Protein AF-A0A453N9N8-F1 (afdb_monomer_lite)

Sequence (48 aa):
MLWKPLAPIYPKVVQNVAEGLTFEETKEMRNKGLHSPPLMKLSKLEYF

Organism: Aegilops tauschii subsp. strangulata (NCBI:txid200361)

Foldseek 3Di:
DDDDPDPPPPPPPDDCAPPPDDNVVRVVVVVVVVPDDDPDDDDDPPDD

Structure (mmCIF, N/CA/C/O backbone):
data_AF-A0A453N9N8-F1
#
_entry.id   AF-A0A453N9N8-F1
#
loop_
_atom_site.group_PDB
_atom_site.id
_atom_site.type_symbol
_atom_site.label_atom_id
_atom_site.label_alt_id
_atom_site.label_comp_id
_atom_site.label_asym_id
_atom_site.label_entity_id
_atom_site.label_seq_id
_atom_site.pdbx_PDB_ins_code
_atom_site.Cartn_x
_atom_site.Cartn_y
_atom_site.Cartn_z
_atom_site.occupancy
_atom_site.B_iso_or_equiv
_atom_site.auth_seq_id
_atom_site.auth_comp_id
_atom_site.auth_asym_id
_atom_site.auth_atom_id
_atom_site.pdbx_PDB_model_num
ATOM 1 N N . MET A 1 1 ? -33.491 -9.699 -28.406 1.00 60.53 1 MET A N 1
ATOM 2 C CA . MET A 1 1 ? -33.354 -9.940 -26.953 1.00 60.53 1 MET A CA 1
ATOM 3 C C . MET A 1 1 ? -31.868 -10.053 -26.634 1.00 60.53 1 MET A C 1
ATOM 5 O O . MET A 1 1 ? -31.267 -11.043 -27.015 1.00 60.53 1 MET A O 1
ATOM 9 N N . LEU A 1 2 ? -31.257 -9.032 -26.024 1.00 71.06 2 LEU A N 1
ATOM 10 C CA . LEU A 1 2 ? -29.891 -9.113 -25.487 1.00 71.06 2 LEU A CA 1
ATOM 11 C C . LEU A 1 2 ? -29.994 -8.926 -23.975 1.00 71.06 2 LEU A C 1
ATOM 13 O O . LEU A 1 2 ? -29.956 -7.805 -23.473 1.00 71.06 2 LEU A O 1
ATOM 17 N N . TRP A 1 3 ? -30.184 -10.022 -23.251 1.00 71.62 3 TRP A N 1
ATOM 18 C CA . TRP A 1 3 ? -29.937 -9.993 -21.819 1.00 71.62 3 TRP A CA 1
ATOM 19 C C . TRP A 1 3 ? -28.431 -9.787 -21.627 1.00 71.62 3 TRP A C 1
ATOM 21 O O . TRP A 1 3 ? -27.631 -10.623 -22.043 1.00 71.62 3 TRP A O 1
ATOM 31 N N . LYS A 1 4 ? -28.040 -8.635 -21.077 1.00 70.00 4 LYS A N 1
ATOM 32 C CA . LYS A 1 4 ? -26.677 -8.404 -20.598 1.00 70.00 4 LYS A CA 1
ATOM 33 C C . LYS A 1 4 ? -26.711 -8.601 -19.085 1.00 70.00 4 LYS A C 1
ATOM 35 O O . LYS A 1 4 ? -27.420 -7.835 -18.427 1.00 70.00 4 LYS A O 1
ATOM 40 N N . PRO A 1 5 ? -26.018 -9.608 -18.525 1.00 73.56 5 PRO A N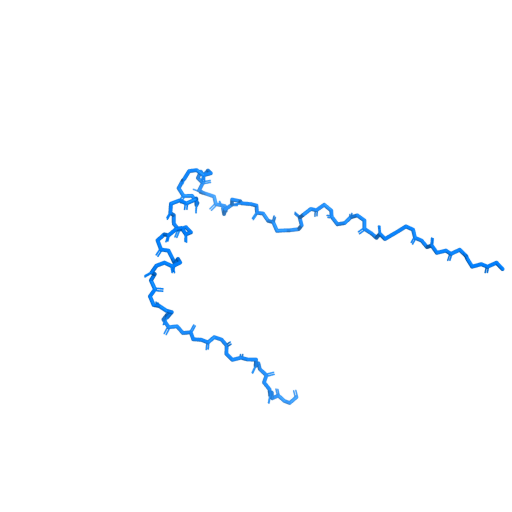 1
ATOM 41 C CA . PRO A 1 5 ? -25.930 -9.728 -17.080 1.00 73.56 5 PRO A CA 1
ATOM 42 C C . PRO A 1 5 ? -25.283 -8.458 -16.519 1.00 73.56 5 PRO A C 1
ATOM 44 O O . PRO A 1 5 ? -24.387 -7.879 -17.141 1.00 73.56 5 PRO A O 1
ATOM 47 N N . LEU A 1 6 ? -25.762 -8.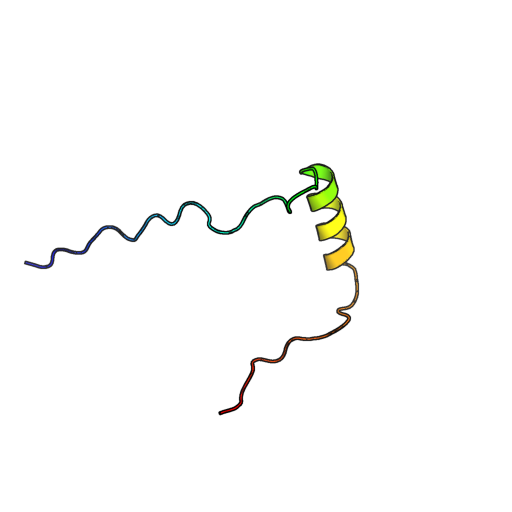008 -15.359 1.00 72.12 6 LEU A N 1
ATOM 48 C CA . LEU A 1 6 ? -25.108 -6.941 -14.611 1.00 72.12 6 LEU A CA 1
ATOM 49 C C . LEU A 1 6 ? -23.648 -7.356 -14.395 1.00 72.12 6 LEU A C 1
ATOM 51 O O . LEU A 1 6 ? -23.395 -8.517 -14.059 1.00 72.12 6 LEU A O 1
ATOM 55 N N . ALA A 1 7 ? -22.700 -6.443 -14.631 1.00 72.00 7 ALA A N 1
ATOM 56 C CA . ALA A 1 7 ? -21.289 -6.741 -14.420 1.00 72.00 7 ALA A CA 1
ATOM 57 C C . ALA A 1 7 ? -21.115 -7.346 -13.017 1.00 72.00 7 ALA A C 1
ATOM 59 O O . ALA A 1 7 ? -21.722 -6.825 -12.073 1.00 72.00 7 ALA A O 1
ATOM 60 N N . PRO A 1 8 ? -20.346 -8.440 -12.868 1.00 73.12 8 PRO A N 1
ATOM 61 C CA . PRO A 1 8 ? -20.108 -9.022 -11.560 1.00 73.12 8 PRO A CA 1
ATOM 62 C C . PRO A 1 8 ? -19.584 -7.921 -10.640 1.00 73.12 8 PRO A C 1
ATOM 64 O O . PRO A 1 8 ? -18.540 -7.317 -10.892 1.00 73.12 8 PRO A O 1
ATOM 67 N N . ILE A 1 9 ? -20.350 -7.619 -9.591 1.00 64.50 9 ILE A N 1
ATOM 68 C CA . ILE A 1 9 ? -19.875 -6.769 -8.510 1.00 64.50 9 ILE A CA 1
ATOM 69 C C . ILE A 1 9 ? -18.842 -7.632 -7.807 1.00 64.50 9 ILE A C 1
ATOM 71 O O . ILE A 1 9 ? -19.208 -8.519 -7.046 1.00 64.50 9 ILE A O 1
ATOM 75 N N . TYR A 1 10 ? -17.566 -7.434 -8.121 1.00 66.31 10 TYR A N 1
ATOM 76 C CA . TYR A 1 10 ? -16.491 -8.038 -7.354 1.00 66.31 10 TYR A CA 1
ATOM 77 C C . TYR A 1 10 ? -16.426 -7.277 -6.026 1.00 66.31 10 TYR A C 1
A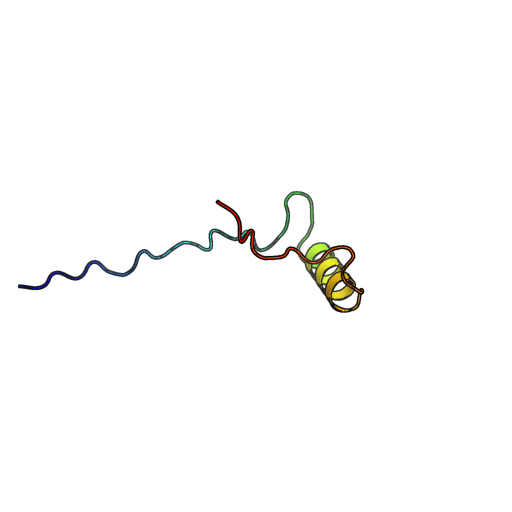TOM 79 O O . TYR A 1 10 ? -15.920 -6.147 -6.018 1.00 66.31 10 TYR A O 1
ATOM 87 N N . PRO A 1 11 ? -16.939 -7.818 -4.897 1.00 64.56 11 PRO A N 1
ATOM 88 C CA . PRO A 1 11 ? -16.544 -7.287 -3.602 1.00 64.56 11 PRO A CA 1
ATOM 89 C C . PRO A 1 11 ? -15.018 -7.316 -3.596 1.00 64.56 11 PRO A C 1
ATOM 91 O O . PRO A 1 11 ? -14.432 -8.330 -3.970 1.00 64.56 11 PRO A O 1
ATOM 94 N N . LYS A 1 12 ? -14.401 -6.162 -3.321 1.00 65.38 12 LYS A N 1
ATOM 95 C CA . LYS A 1 12 ? -12.968 -5.894 -3.507 1.00 65.38 12 LYS A CA 1
ATOM 96 C C . LYS A 1 12 ? -12.141 -7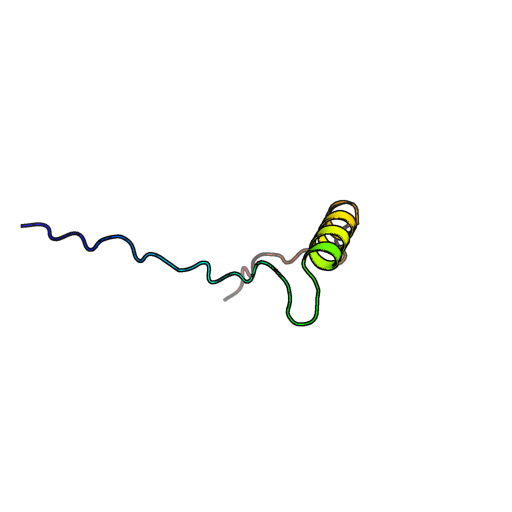.113 -3.078 1.00 65.38 12 LYS A C 1
ATOM 98 O O . LYS A 1 12 ? -11.930 -7.324 -1.892 1.00 65.38 12 LYS A O 1
ATOM 103 N N . VAL A 1 13 ? -11.695 -7.912 -4.053 1.00 66.44 13 VAL A N 1
ATOM 104 C CA . VAL A 1 13 ? -10.919 -9.148 -3.817 1.00 66.44 13 VAL A CA 1
ATOM 105 C C . VAL A 1 13 ? -9.563 -8.813 -3.188 1.00 66.44 13 VAL A C 1
ATOM 107 O O . VAL A 1 13 ? -8.924 -9.639 -2.548 1.00 66.44 13 VAL A O 1
ATOM 110 N N . VAL A 1 14 ? -9.140 -7.559 -3.338 1.00 69.31 14 VAL A N 1
ATOM 111 C CA . VAL A 1 14 ? -7.929 -7.021 -2.742 1.00 69.31 14 VAL A CA 1
ATOM 112 C C . VAL A 1 14 ? -8.228 -6.576 -1.314 1.00 69.31 14 VAL A C 1
ATOM 114 O O . VAL A 1 14 ? -8.954 -5.603 -1.094 1.00 69.31 14 VAL A O 1
ATOM 117 N N . GLN A 1 15 ? -7.646 -7.283 -0.349 1.00 75.38 15 GLN A N 1
ATOM 118 C CA . GLN A 1 15 ? -7.645 -6.867 1.049 1.00 75.38 15 GLN A CA 1
ATOM 119 C C . GLN A 1 15 ? -6.943 -5.500 1.175 1.00 75.38 15 GLN A C 1
ATOM 121 O O . GLN A 1 15 ? -5.859 -5.289 0.632 1.00 75.38 15 GLN A O 1
ATOM 126 N N . ASN A 1 16 ? -7.570 -4.547 1.873 1.00 80.50 16 ASN A N 1
ATOM 127 C CA . ASN A 1 16 ? -7.011 -3.196 2.057 1.00 80.50 16 ASN A CA 1
ATOM 128 C C . ASN A 1 16 ? -5.858 -3.156 3.070 1.00 80.50 16 ASN A C 1
ATOM 130 O O . ASN A 1 16 ? -5.084 -2.201 3.087 1.00 80.50 16 ASN A O 1
ATOM 134 N N . VAL A 1 17 ? -5.806 -4.157 3.943 1.00 86.88 17 VAL A N 1
ATOM 135 C CA . VAL A 1 17 ? -4.870 -4.291 5.054 1.00 86.88 17 VAL A CA 1
ATOM 136 C C . VAL A 1 17 ? -4.294 -5.690 4.942 1.00 86.88 17 VAL A C 1
ATOM 138 O O . VAL A 1 17 ? -5.051 -6.639 4.745 1.00 86.88 17 VAL A O 1
ATOM 141 N N . ALA A 1 18 ? -2.969 -5.798 4.994 1.00 84.25 18 ALA A N 1
ATOM 142 C CA . ALA A 1 18 ? -2.314 -7.096 4.984 1.00 84.25 18 ALA A CA 1
ATOM 143 C C . ALA A 1 18 ? -2.650 -7.855 6.275 1.00 84.25 18 ALA A C 1
ATOM 145 O O . ALA A 1 18 ? -2.812 -7.249 7.335 1.00 84.25 18 ALA A O 1
ATOM 146 N N . GLU A 1 19 ? -2.744 -9.179 6.190 1.00 85.69 19 GLU A N 1
ATOM 147 C CA . GLU A 1 19 ? -2.993 -10.016 7.361 1.00 85.69 19 GLU A CA 1
ATOM 148 C C . GLU A 1 19 ? -1.934 -9.761 8.446 1.00 85.69 19 GLU A C 1
ATOM 150 O O . GLU A 1 19 ? -0.734 -9.728 8.173 1.00 85.69 19 GLU A O 1
ATOM 155 N N . GLY A 1 20 ? -2.392 -9.539 9.680 1.00 87.31 20 GLY A N 1
ATOM 156 C CA . GLY A 1 20 ? -1.523 -9.275 10.829 1.00 87.31 20 GLY A CA 1
ATOM 157 C C . GLY A 1 20 ? -1.040 -7.829 10.988 1.00 87.31 20 GLY A C 1
ATOM 158 O O . GLY A 1 20 ? -0.344 -7.561 11.962 1.00 87.31 20 GLY A O 1
ATOM 159 N N . LEU A 1 21 ? -1.411 -6.898 10.098 1.00 89.12 21 LEU A N 1
ATOM 160 C CA . LEU A 1 21 ? -1.134 -5.466 10.267 1.00 89.12 21 LEU A CA 1
ATOM 161 C C . LEU A 1 21 ? -2.396 -4.685 10.637 1.00 89.12 21 LEU A C 1
ATOM 163 O O . LEU A 1 21 ? -3.511 -5.024 10.242 1.00 89.12 21 LEU A O 1
ATOM 167 N N . THR A 1 22 ? -2.214 -3.574 11.344 1.00 93.38 22 THR A N 1
ATOM 168 C CA . THR A 1 22 ? -3.253 -2.551 11.482 1.00 93.38 22 THR A CA 1
ATOM 169 C C . THR A 1 22 ? -3.319 -1.656 10.237 1.00 93.38 22 THR A C 1
ATOM 171 O O . THR A 1 22 ? -2.430 -1.635 9.374 1.00 93.38 22 THR A O 1
ATOM 174 N N . PHE A 1 23 ? -4.400 -0.881 10.120 1.00 89.81 23 PHE A N 1
ATOM 175 C CA . PHE A 1 23 ? -4.584 0.061 9.013 1.00 89.81 23 PHE A CA 1
ATOM 176 C C . PHE A 1 23 ? -3.494 1.147 8.973 1.00 89.81 23 PHE A C 1
ATOM 178 O O . PHE A 1 23 ? -3.024 1.517 7.895 1.00 89.81 23 PHE A O 1
ATOM 185 N N . GLU A 1 24 ? -3.075 1.641 10.139 1.00 93.25 24 GLU A N 1
ATOM 186 C CA . GLU A 1 24 ? -2.067 2.699 10.257 1.00 93.25 24 GLU A CA 1
ATOM 187 C C . GLU A 1 24 ? -0.680 2.200 9.845 1.00 93.25 24 GLU A C 1
ATOM 189 O O . GLU A 1 24 ? -0.037 2.821 8.996 1.00 93.25 24 GLU A O 1
ATOM 194 N N . GLU A 1 25 ? -0.276 1.026 10.336 1.00 93.56 25 GLU A N 1
ATOM 195 C CA . GLU A 1 25 ? 0.990 0.380 9.967 1.00 93.56 25 GLU A CA 1
ATOM 196 C C . GLU A 1 25 ? 1.044 0.078 8.466 1.00 93.56 25 GLU A C 1
ATOM 198 O O . GLU A 1 25 ? 2.046 0.348 7.803 1.00 93.56 25 GLU A O 1
ATOM 203 N N . THR A 1 26 ? -0.061 -0.409 7.889 1.00 93.12 26 THR A N 1
ATOM 204 C CA . THR A 1 26 ? -0.155 -0.658 6.442 1.00 93.12 26 THR A CA 1
ATOM 205 C C . THR A 1 26 ? 0.061 0.630 5.645 1.00 93.12 26 THR A C 1
ATOM 20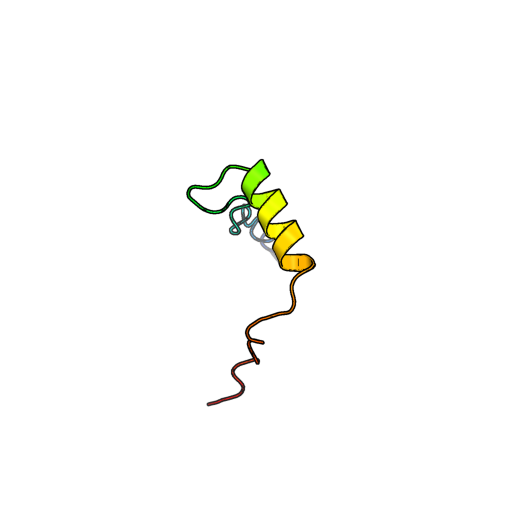7 O O . THR A 1 26 ? 0.779 0.641 4.641 1.00 93.12 26 THR A O 1
ATOM 210 N N . LYS A 1 27 ? -0.544 1.739 6.087 1.00 92.81 27 LYS A N 1
ATOM 211 C CA . LYS A 1 27 ? -0.401 3.046 5.437 1.00 92.81 27 LYS A CA 1
ATOM 212 C C . LYS A 1 27 ? 1.034 3.563 5.535 1.00 92.81 27 LYS A C 1
ATOM 214 O O . LYS A 1 27 ? 1.567 4.066 4.544 1.00 92.81 27 LYS A O 1
ATOM 219 N N . GLU A 1 28 ? 1.666 3.414 6.694 1.00 94.88 28 GLU A N 1
ATOM 220 C CA . GLU A 1 28 ? 3.056 3.812 6.904 1.00 94.88 28 GLU A CA 1
ATOM 221 C C . GLU A 1 28 ? 4.016 2.995 6.026 1.00 94.88 28 GLU A C 1
ATOM 223 O O . GLU A 1 28 ? 4.839 3.569 5.311 1.00 94.88 28 GLU A O 1
ATOM 228 N N . MET A 1 29 ? 3.866 1.668 6.000 1.00 93.31 29 MET A N 1
ATOM 229 C CA . MET A 1 29 ? 4.682 0.767 5.178 1.00 93.31 29 MET A CA 1
ATOM 230 C C . MET A 1 29 ? 4.527 1.048 3.684 1.00 93.31 29 MET A C 1
ATOM 232 O O . MET A 1 29 ? 5.516 1.060 2.949 1.00 93.31 29 MET A O 1
ATOM 236 N N . ARG A 1 30 ? 3.307 1.354 3.227 1.00 91.56 30 ARG A N 1
ATOM 237 C CA . ARG A 1 30 ? 3.055 1.754 1.838 1.00 91.56 30 ARG A CA 1
ATOM 238 C C . ARG A 1 30 ? 3.775 3.051 1.481 1.00 91.56 30 ARG A C 1
ATOM 240 O O . ARG A 1 30 ? 4.397 3.127 0.423 1.00 91.56 30 ARG A O 1
ATOM 247 N N . ASN A 1 31 ? 3.713 4.053 2.359 1.00 94.69 31 ASN A N 1
ATOM 248 C CA . ASN A 1 31 ? 4.426 5.312 2.160 1.00 94.69 31 ASN A CA 1
ATOM 249 C C . ASN A 1 31 ? 5.940 5.089 2.127 1.00 94.69 31 ASN A C 1
ATOM 251 O O . ASN A 1 31 ? 6.596 5.600 1.227 1.00 94.69 31 ASN A O 1
ATOM 255 N N . LYS A 1 32 ? 6.496 4.281 3.037 1.00 94.88 32 LYS A N 1
ATOM 256 C CA . LYS A 1 32 ? 7.924 3.922 3.019 1.00 94.88 32 LYS A CA 1
ATOM 257 C C . LYS A 1 32 ? 8.319 3.236 1.707 1.00 94.88 32 LYS A C 1
ATOM 259 O O . LYS A 1 32 ? 9.287 3.648 1.076 1.00 94.88 32 LYS A O 1
ATOM 264 N N . GLY A 1 33 ? 7.531 2.255 1.261 1.00 92.69 33 GLY A N 1
ATOM 265 C CA . GLY A 1 33 ? 7.759 1.531 0.008 1.00 92.69 33 GLY A CA 1
ATOM 266 C C . GLY A 1 33 ? 7.767 2.436 -1.230 1.00 92.69 33 GLY A C 1
ATOM 267 O O . GLY A 1 33 ? 8.643 2.296 -2.078 1.00 92.69 33 GLY A O 1
ATOM 268 N N . LEU A 1 34 ? 6.851 3.408 -1.310 1.00 92.69 34 LEU A N 1
ATOM 269 C CA . LEU A 1 34 ? 6.770 4.364 -2.427 1.00 92.69 34 LEU A CA 1
ATOM 270 C C . LEU A 1 34 ? 8.004 5.267 -2.567 1.00 92.69 34 LEU A C 1
ATOM 272 O O . LEU A 1 34 ? 8.333 5.668 -3.680 1.00 92.69 34 LEU A O 1
ATOM 276 N N . HIS A 1 35 ? 8.674 5.589 -1.459 1.00 94.62 35 HIS A N 1
ATOM 277 C CA . HIS A 1 35 ? 9.884 6.420 -1.464 1.00 94.62 35 HIS A CA 1
ATOM 278 C C . HIS A 1 35 ? 11.170 5.591 -1.579 1.00 94.62 35 HIS A C 1
ATOM 280 O O . HIS A 1 35 ? 12.257 6.155 -1.703 1.00 94.62 35 HIS A O 1
ATOM 286 N N . SER A 1 36 ? 11.065 4.261 -1.530 1.00 94.31 36 SER A N 1
ATOM 287 C CA . SER A 1 36 ? 12.208 3.361 -1.648 1.00 94.31 36 SER A CA 1
ATOM 288 C C . SER A 1 36 ? 12.464 2.956 -3.104 1.00 94.31 36 SER A C 1
ATOM 290 O O . SER A 1 36 ? 11.513 2.763 -3.868 1.00 94.31 36 SER A O 1
ATOM 292 N N . PRO A 1 37 ? 13.732 2.798 -3.521 1.00 93.50 37 PRO A N 1
ATOM 293 C CA . PRO A 1 37 ? 14.036 2.242 -4.831 1.00 93.50 37 PRO A CA 1
ATOM 294 C C . PRO A 1 37 ? 13.582 0.771 -4.912 1.00 93.50 37 PRO A C 1
ATOM 296 O O . PRO A 1 37 ? 13.701 0.033 -3.930 1.00 93.50 37 PRO A O 1
ATOM 299 N N . PRO A 1 38 ? 13.086 0.306 -6.073 1.00 90.88 38 PRO A N 1
ATOM 300 C CA . PRO A 1 38 ? 12.676 -1.084 -6.233 1.00 90.88 38 PRO A CA 1
ATOM 301 C C . PRO A 1 38 ? 13.889 -2.019 -6.160 1.00 90.88 38 PRO A C 1
ATOM 303 O O . PRO A 1 38 ? 14.875 -1.808 -6.864 1.00 90.88 38 PRO A O 1
ATOM 306 N N . LEU A 1 39 ? 13.791 -3.085 -5.360 1.00 91.06 39 LEU A N 1
ATOM 307 C CA . LEU A 1 39 ? 14.836 -4.114 -5.263 1.00 91.06 39 LEU A CA 1
ATOM 308 C C . LEU A 1 39 ? 14.901 -4.995 -6.519 1.00 91.06 39 LEU A C 1
ATOM 310 O O . LEU A 1 39 ? 15.981 -5.308 -7.008 1.00 91.06 39 LEU A O 1
ATOM 314 N N . MET A 1 40 ? 13.739 -5.381 -7.055 1.00 89.00 40 MET A N 1
ATOM 315 C CA . MET A 1 40 ? 13.620 -6.194 -8.264 1.00 89.00 40 MET A CA 1
ATOM 316 C C . MET A 1 40 ? 12.432 -5.715 -9.091 1.00 89.00 40 MET A C 1
ATOM 318 O O . MET A 1 40 ? 11.325 -5.554 -8.578 1.00 89.00 40 MET A O 1
ATOM 322 N N . LYS A 1 41 ? 12.655 -5.490 -10.387 1.00 85.25 41 LYS A N 1
ATOM 323 C CA . LYS A 1 41 ? 11.571 -5.241 -11.337 1.00 85.25 41 LYS A CA 1
ATOM 324 C C . LYS A 1 41 ? 11.081 -6.585 -11.846 1.00 85.25 41 LYS A C 1
ATOM 326 O O . LYS A 1 41 ? 11.848 -7.326 -12.454 1.00 85.25 41 LYS A O 1
ATOM 331 N N . LEU A 1 42 ? 9.811 -6.884 -11.608 1.00 84.94 42 LEU A N 1
ATOM 332 C CA . LEU A 1 42 ? 9.160 -8.012 -12.257 1.00 84.94 42 LEU A CA 1
ATOM 333 C C . LEU A 1 42 ? 8.945 -7.629 -13.723 1.00 84.94 42 LEU A C 1
ATOM 335 O O . LEU A 1 42 ? 8.100 -6.787 -14.032 1.00 84.94 42 LEU A O 1
ATOM 339 N N . SER A 1 43 ? 9.756 -8.187 -14.621 1.00 84.88 43 SER A N 1
ATOM 340 C CA . SER A 1 43 ? 9.444 -8.148 -16.044 1.00 84.88 43 SER A CA 1
ATOM 341 C C . SER A 1 43 ? 8.206 -9.003 -16.286 1.00 84.88 43 SER A C 1
ATOM 343 O O . SER A 1 43 ? 7.948 -9.985 -15.585 1.00 84.88 43 SER A O 1
ATOM 345 N N . LYS A 1 44 ? 7.413 -8.626 -17.288 1.00 80.44 44 LYS A N 1
ATOM 346 C CA . LYS A 1 44 ? 6.395 -9.531 -17.807 1.00 80.44 44 LYS A CA 1
ATOM 347 C C . LYS A 1 44 ? 7.122 -10.819 -18.210 1.00 80.44 44 LYS A C 1
ATOM 349 O O . LYS A 1 44 ? 8.142 -10.742 -18.893 1.00 80.44 44 LYS A O 1
ATOM 354 N N . LEU A 1 45 ? 6.644 -11.974 -17.749 1.00 67.31 45 LEU A N 1
ATOM 355 C CA . LEU A 1 45 ? 7.095 -13.260 -18.275 1.00 67.31 45 LEU A CA 1
ATOM 356 C C . LEU A 1 45 ? 6.720 -13.285 -19.764 1.00 67.31 45 LEU A C 1
ATOM 358 O O . LEU A 1 45 ? 5.579 -13.564 -20.115 1.00 67.31 45 LEU A O 1
ATOM 362 N N . GLU A 1 46 ? 7.647 -12.895 -20.634 1.00 61.56 46 GLU A N 1
ATOM 363 C CA . GLU A 1 46 ? 7.510 -12.995 -22.089 1.00 61.56 46 GLU A CA 1
ATOM 364 C C . GLU A 1 46 ? 8.092 -14.323 -22.581 1.00 61.56 46 GLU A C 1
ATOM 366 O O . GLU A 1 46 ? 8.924 -14.313 -23.473 1.00 61.56 46 GLU A O 1
ATOM 371 N N . TYR A 1 47 ? 7.736 -15.473 -21.997 1.00 56.84 47 TYR A N 1
ATOM 372 C CA . TYR A 1 47 ? 8.309 -16.743 -22.461 1.00 56.84 47 TYR A CA 1
ATOM 373 C C . TYR A 1 47 ? 7.359 -17.947 -22.316 1.00 56.84 47 TYR A C 1
ATOM 375 O O . TYR A 1 47 ? 7.027 -18.331 -21.196 1.00 56.84 47 TYR A O 1
ATOM 383 N N . PHE A 1 48 ? 7.055 -18.512 -23.498 1.00 46.47 48 PHE A N 1
ATOM 384 C CA . PHE A 1 48 ? 6.633 -19.874 -23.894 1.00 46.47 48 PHE A CA 1
ATOM 385 C C . PHE A 1 48 ? 5.222 -20.387 -23.584 1.00 46.47 48 PHE A C 1
ATOM 387 O O . PHE A 1 48 ? 4.899 -20.663 -22.411 1.00 46.47 48 PHE A O 1
#

Radius of gyration: 18.35 Å; chains: 1; bounding box: 48×26×38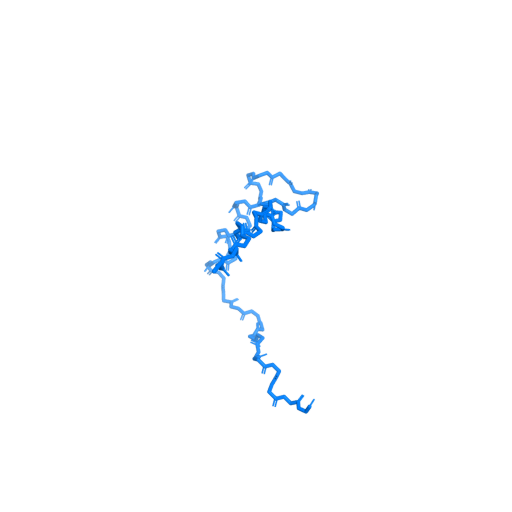 Å

pLDDT: mean 80.86, std 12.64, range [46.47, 94.88]

Secondary structure (DSSP, 8-state):
----PPPP-----S-SS-TT--HHHHHHHHHHHHHSPPS---------

InterPro domains:
  IPR044599 CRS2-associated factor, plant [PTHR46247] (1-44)